Protein AF-T1IEW7-F1 (afdb_monomer_lite)

Structure (mmCIF, N/CA/C/O backbone):
data_AF-T1IEW7-F1
#
_entry.id   AF-T1IEW7-F1
#
loop_
_atom_site.group_PDB
_atom_site.id
_atom_site.type_symbol
_atom_site.label_atom_id
_atom_site.label_alt_id
_atom_site.label_comp_id
_atom_site.label_asym_id
_atom_site.label_entity_id
_atom_site.label_seq_id
_atom_site.pdbx_PDB_ins_code
_atom_site.Cartn_x
_atom_site.Cartn_y
_atom_site.Cartn_z
_atom_site.occupancy
_atom_site.B_iso_or_equiv
_atom_site.auth_seq_id
_atom_site.auth_comp_id
_atom_site.auth_asym_id
_atom_site.auth_atom_id
_atom_site.pdbx_PDB_model_num
ATOM 1 N N . MET A 1 1 ? -34.136 2.485 7.169 1.00 37.28 1 MET A N 1
ATOM 2 C CA . MET A 1 1 ? -32.891 3.173 7.554 1.00 37.28 1 MET A CA 1
ATOM 3 C C . MET A 1 1 ? -31.956 2.107 8.074 1.00 37.28 1 MET A C 1
ATOM 5 O O . MET A 1 1 ? -32.155 1.649 9.190 1.00 37.28 1 MET A O 1
ATOM 9 N N . VAL A 1 2 ? -31.040 1.631 7.234 1.00 45.88 2 VAL A N 1
ATOM 10 C CA . VAL A 1 2 ? -29.879 0.892 7.737 1.00 45.88 2 VAL A CA 1
ATOM 11 C C . VAL A 1 2 ? -28.989 1.979 8.329 1.00 45.88 2 VAL A C 1
ATOM 13 O O . VAL A 1 2 ? -28.701 2.961 7.649 1.00 45.88 2 VAL A O 1
ATOM 16 N N . SER A 1 3 ? -28.733 1.931 9.631 1.00 51.88 3 SER A N 1
ATOM 17 C CA . SER A 1 3 ? -27.824 2.884 10.263 1.00 51.88 3 SER A CA 1
ATOM 18 C C . SER A 1 3 ? -26.428 2.615 9.726 1.00 51.88 3 SER A C 1
ATOM 20 O O . SER A 1 3 ? -25.951 1.494 9.901 1.00 51.88 3 SER A O 1
ATOM 22 N N . ALA A 1 4 ? -25.805 3.617 9.109 1.00 69.38 4 ALA A N 1
ATOM 23 C CA . ALA A 1 4 ? -24.400 3.526 8.761 1.00 69.38 4 ALA A CA 1
ATOM 24 C C . ALA A 1 4 ? -23.582 3.315 10.049 1.00 69.38 4 ALA A C 1
ATOM 26 O O . ALA A 1 4 ? -23.740 4.066 11.021 1.00 69.38 4 ALA A O 1
ATOM 27 N N . VAL A 1 5 ? -22.779 2.258 10.093 1.00 83.94 5 VAL A N 1
ATOM 28 C CA . VAL A 1 5 ? -21.844 1.971 11.176 1.00 83.94 5 VAL A CA 1
ATOM 29 C C . VAL A 1 5 ? -20.545 2.681 10.830 1.00 83.94 5 VAL A C 1
ATOM 31 O O . VAL A 1 5 ? -19.854 2.303 9.897 1.00 83.94 5 VAL A O 1
ATOM 34 N N . SER A 1 6 ? -20.202 3.716 11.591 1.00 87.62 6 SER A N 1
ATOM 35 C CA . SER A 1 6 ? -18.941 4.438 11.426 1.00 87.62 6 SER A CA 1
ATOM 36 C C . SER A 1 6 ? -18.178 4.468 12.743 1.00 87.62 6 SER A C 1
ATOM 38 O O . SER A 1 6 ? -18.739 4.790 13.798 1.00 87.62 6 SER A O 1
ATOM 40 N N . TYR A 1 7 ? -16.890 4.141 12.680 1.00 87.25 7 TYR A N 1
ATOM 41 C CA . TYR A 1 7 ? -15.975 4.226 13.810 1.00 87.25 7 TYR A CA 1
ATOM 42 C C . TYR A 1 7 ? -15.061 5.435 13.642 1.00 87.25 7 TYR A C 1
ATOM 44 O O . TYR A 1 7 ? -14.212 5.479 12.757 1.00 87.25 7 TYR A O 1
ATOM 52 N N . LYS A 1 8 ? -15.204 6.410 14.544 1.00 90.25 8 LYS A N 1
ATOM 53 C CA . LYS A 1 8 ? -14.399 7.641 14.510 1.00 90.25 8 LYS A CA 1
ATOM 54 C C . LYS A 1 8 ? -12.962 7.455 14.978 1.00 90.25 8 LYS A C 1
ATOM 56 O O . LYS A 1 8 ? -12.053 8.100 14.475 1.00 90.25 8 LYS A O 1
ATOM 61 N N . LYS A 1 9 ? -12.765 6.638 16.013 1.00 91.69 9 LYS A N 1
ATOM 62 C CA . LYS A 1 9 ? -11.437 6.337 16.543 1.00 91.69 9 LYS A CA 1
ATOM 63 C C . LYS A 1 9 ? -11.402 4.925 17.097 1.00 91.69 9 LYS A C 1
ATOM 65 O O . LYS A 1 9 ? -12.247 4.563 17.917 1.00 91.69 9 LYS A O 1
ATOM 70 N N . ILE A 1 10 ? -10.389 4.177 16.689 1.00 86.81 10 ILE A N 1
ATOM 71 C CA . ILE A 1 10 ? -10.005 2.894 17.259 1.00 86.81 10 ILE A CA 1
ATOM 72 C C . ILE A 1 10 ? -8.537 3.004 17.646 1.00 86.81 10 ILE A C 1
ATOM 74 O O . ILE A 1 10 ? -7.698 3.331 16.818 1.00 86.81 10 ILE A O 1
ATOM 78 N N . GLU A 1 11 ? -8.242 2.752 18.913 1.00 89.56 11 GLU A N 1
ATOM 79 C CA . GLU A 1 11 ? -6.880 2.684 19.429 1.00 89.56 11 GLU A CA 1
ATOM 80 C C . GLU A 1 11 ? -6.796 1.417 20.263 1.00 89.56 11 GLU A C 1
ATOM 82 O O . GLU A 1 11 ? -7.520 1.258 21.251 1.00 89.56 11 GLU A O 1
ATOM 87 N N . VAL A 1 12 ? -6.004 0.463 19.792 1.00 83.00 12 VAL A N 1
ATOM 88 C CA . VAL A 1 12 ? -5.976 -0.879 20.363 1.00 83.00 12 VAL A CA 1
ATOM 89 C C . VAL A 1 12 ? -4.536 -1.357 20.418 1.00 83.00 12 VAL A C 1
ATOM 91 O O . VAL A 1 12 ? -3.760 -1.146 19.487 1.00 83.00 12 VAL A O 1
ATOM 94 N N . SER A 1 13 ? -4.194 -2.056 21.496 1.00 87.88 13 SER A N 1
ATOM 95 C CA . SER A 1 13 ? -2.909 -2.734 21.635 1.00 87.88 13 SER A CA 1
ATOM 96 C C . SER A 1 13 ? -3.110 -4.133 22.197 1.00 87.88 13 SER A C 1
ATOM 98 O O . SER A 1 13 ? -3.934 -4.307 23.096 1.00 87.88 13 SER A O 1
ATOM 100 N N . TYR A 1 14 ? -2.342 -5.114 21.717 1.00 84.25 14 TYR A N 1
ATOM 101 C CA . TYR A 1 14 ? -2.360 -6.503 22.208 1.00 84.25 14 TYR A CA 1
ATOM 102 C C . TYR A 1 14 ? -3.735 -7.184 22.163 1.00 84.25 14 TYR A C 1
ATOM 104 O O . TYR A 1 14 ? -4.136 -7.869 23.106 1.00 84.25 14 TYR A O 1
ATOM 112 N N . ASN A 1 15 ? -4.480 -6.987 21.081 1.00 80.12 15 ASN A N 1
ATOM 113 C CA . ASN A 1 15 ? -5.804 -7.565 20.908 1.00 80.12 15 ASN A CA 1
ATOM 114 C C . ASN A 1 15 ? -6.052 -8.032 19.472 1.00 80.12 15 ASN A C 1
ATOM 116 O O . ASN A 1 15 ? -5.324 -7.739 18.523 1.00 80.12 15 ASN A O 1
ATOM 120 N N . THR A 1 16 ? -7.155 -8.754 19.325 1.00 78.62 16 THR A N 1
ATOM 121 C CA . THR A 1 16 ? -7.779 -9.006 18.032 1.00 78.62 16 THR A CA 1
ATOM 122 C C . THR A 1 16 ? -9.071 -8.209 17.972 1.00 78.62 16 THR A C 1
ATOM 124 O O . THR A 1 16 ? -9.901 -8.311 18.875 1.00 78.62 16 THR A O 1
ATOM 127 N N . PHE A 1 17 ? -9.242 -7.423 16.915 1.00 74.88 17 PHE A N 1
ATOM 128 C CA . PHE A 1 17 ? -10.487 -6.716 16.643 1.00 74.88 17 PHE A CA 1
ATOM 129 C C . PHE A 1 17 ? -11.067 -7.224 15.330 1.00 74.88 17 PHE A C 1
ATOM 131 O O . PHE A 1 17 ? -10.342 -7.362 14.356 1.00 74.88 17 PHE A O 1
ATOM 138 N N . SER A 1 18 ? -12.370 -7.478 15.291 1.00 78.75 18 SER A N 1
ATOM 139 C CA . SER A 1 18 ? -13.058 -7.843 14.057 1.00 78.75 18 SER A CA 1
ATOM 140 C C . SER A 1 18 ? -14.354 -7.067 13.925 1.00 78.75 18 SER A C 1
ATOM 142 O O . SER A 1 18 ? -15.120 -6.999 14.890 1.00 78.75 18 SER A O 1
ATOM 144 N N . GLY A 1 19 ? -14.631 -6.535 12.741 1.00 74.69 19 GLY A N 1
ATOM 145 C CA . GLY A 1 19 ? -15.868 -5.809 12.483 1.00 74.69 19 GLY A CA 1
ATOM 146 C C . GLY A 1 19 ? -16.012 -5.382 11.031 1.00 74.69 19 GLY A C 1
ATOM 147 O O . GLY A 1 19 ? -15.051 -5.398 10.268 1.00 74.69 19 GLY A O 1
ATOM 148 N N . SER A 1 20 ? -17.234 -5.002 10.672 1.00 82.81 20 SER A N 1
ATOM 149 C CA . SER A 1 20 ? -17.526 -4.332 9.410 1.00 82.81 20 SER A CA 1
ATOM 150 C C . SER A 1 20 ? -18.184 -2.994 9.708 1.00 82.81 20 SER A C 1
ATOM 152 O O . SER A 1 20 ? -18.991 -2.891 10.639 1.00 82.81 20 SER A O 1
ATOM 154 N N . ALA A 1 21 ? -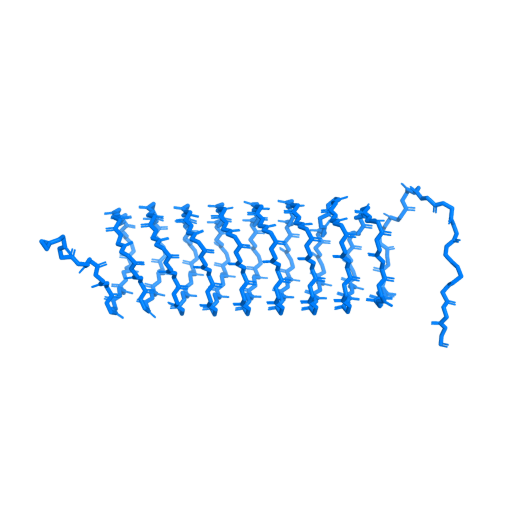17.822 -1.978 8.943 1.00 85.31 21 ALA A N 1
ATOM 155 C CA . ALA A 1 21 ? -18.317 -0.614 9.073 1.00 85.31 21 ALA A CA 1
ATOM 156 C C . ALA A 1 21 ? -18.456 -0.014 7.676 1.00 85.31 21 ALA A C 1
ATOM 158 O O . ALA A 1 21 ? -17.803 -0.492 6.769 1.00 85.31 21 ALA A O 1
ATOM 159 N N . ASP A 1 22 ? -19.235 1.041 7.487 1.00 89.06 22 ASP A N 1
ATOM 160 C CA . ASP A 1 22 ? -19.143 1.805 6.238 1.00 89.06 22 ASP A CA 1
ATOM 161 C C . ASP A 1 22 ? -17.832 2.611 6.231 1.00 89.06 22 ASP A C 1
ATOM 163 O O . ASP A 1 22 ? -17.156 2.722 5.216 1.00 89.06 22 ASP A O 1
ATOM 167 N N . THR A 1 23 ? -17.418 3.135 7.393 1.00 89.62 23 THR A N 1
ATOM 168 C CA . THR A 1 23 ? -16.199 3.950 7.495 1.00 89.62 23 THR A CA 1
ATOM 169 C C . THR A 1 23 ? -15.453 3.743 8.806 1.00 89.62 23 THR A C 1
ATOM 171 O O . THR A 1 23 ? -16.044 3.796 9.894 1.00 89.62 23 THR A O 1
ATOM 174 N N . TYR A 1 24 ? -14.131 3.636 8.706 1.00 90.06 24 TYR A N 1
ATOM 175 C CA . TYR A 1 24 ? -13.199 3.809 9.817 1.00 90.06 24 TYR A CA 1
ATOM 176 C C . TYR A 1 24 ? -12.355 5.072 9.599 1.00 90.06 24 TYR A C 1
ATOM 178 O O . TYR A 1 24 ? -11.572 5.132 8.663 1.00 90.06 24 TYR A O 1
ATOM 186 N N . GLU A 1 25 ? -12.504 6.084 10.459 1.00 90.25 25 GLU A N 1
ATOM 187 C CA . GLU A 1 25 ? -11.887 7.411 10.246 1.00 90.25 25 GLU A CA 1
ATOM 188 C C . GLU A 1 25 ? -10.464 7.540 10.817 1.00 90.25 25 GLU A C 1
ATOM 190 O O . GLU A 1 25 ? -9.662 8.358 10.358 1.00 90.25 25 GLU A O 1
ATOM 195 N N . LYS A 1 26 ? -10.177 6.804 11.896 1.00 92.00 26 LYS A N 1
ATOM 196 C CA . LYS A 1 26 ? -8.858 6.787 12.527 1.00 92.00 26 LYS A CA 1
ATOM 197 C C . LYS A 1 26 ? -8.618 5.469 13.244 1.00 92.00 26 LYS A C 1
ATOM 199 O O . LYS A 1 26 ? -9.346 5.134 14.186 1.00 92.00 26 LYS A O 1
ATOM 204 N N . ILE A 1 27 ? -7.573 4.759 12.841 1.00 88.75 27 ILE A N 1
ATOM 205 C CA . ILE A 1 27 ? -7.168 3.484 13.431 1.00 88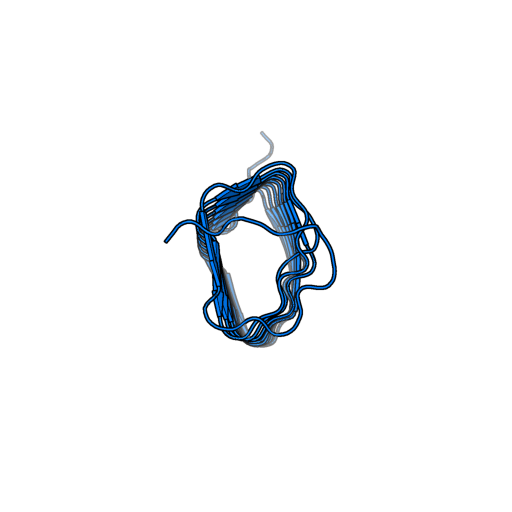.75 27 ILE A CA 1
ATOM 206 C C . ILE A 1 27 ? -5.701 3.579 13.850 1.00 88.75 27 ILE A C 1
ATOM 208 O O . ILE A 1 27 ? -4.845 3.875 13.031 1.00 88.75 27 ILE A O 1
ATOM 212 N N . GLU A 1 28 ? -5.415 3.295 15.117 1.00 90.81 28 GLU A N 1
ATOM 213 C CA . GLU A 1 28 ? -4.061 3.174 15.667 1.00 90.81 28 GLU A CA 1
ATOM 214 C C . GLU A 1 28 ? -3.918 1.761 16.261 1.00 90.81 28 GLU A C 1
ATOM 216 O O . GLU A 1 28 ? -4.602 1.409 17.231 1.00 90.81 28 GLU A O 1
ATOM 221 N N . LEU A 1 29 ? -3.065 0.923 15.661 1.00 87.12 29 LEU A N 1
ATOM 222 C CA . LEU A 1 29 ? -2.857 -0.470 16.069 1.00 87.12 29 LEU A CA 1
ATOM 223 C C . LEU A 1 29 ? -1.390 -0.755 16.390 1.00 87.12 29 LEU A C 1
ATOM 225 O O . LEU A 1 29 ? -0.507 -0.577 15.556 1.00 87.12 29 LEU A O 1
ATOM 229 N N . SER A 1 30 ? -1.148 -1.321 17.573 1.00 90.31 30 SER A N 1
ATOM 230 C CA . SER A 1 30 ? 0.155 -1.856 17.977 1.00 90.31 30 SER A CA 1
ATOM 231 C C . SER A 1 30 ? 0.051 -3.294 18.504 1.00 90.31 30 SER A C 1
ATOM 233 O O . SER A 1 30 ? -0.614 -3.539 19.511 1.00 90.31 30 SER A O 1
ATOM 235 N N . TYR A 1 31 ? 0.728 -4.252 17.864 1.00 86.81 31 TYR A N 1
ATOM 236 C CA . TYR A 1 31 ? 0.680 -5.678 18.236 1.00 86.81 31 TYR A CA 1
ATOM 237 C C . TYR A 1 31 ? -0.727 -6.294 18.163 1.00 86.81 31 TYR A C 1
ATOM 239 O O . TYR A 1 31 ? -1.173 -6.957 19.103 1.00 86.81 31 TYR A O 1
ATOM 247 N N . ASN A 1 32 ? -1.448 -6.062 17.063 1.00 83.25 32 ASN A N 1
ATOM 248 C CA . ASN A 1 32 ? -2.821 -6.537 16.888 1.00 83.25 32 ASN A CA 1
ATOM 249 C C . ASN A 1 32 ? -3.030 -7.371 15.626 1.00 83.25 32 ASN A C 1
ATOM 251 O O . ASN A 1 32 ? -2.215 -7.417 14.707 1.00 83.25 32 ASN A O 1
ATOM 255 N N . THR A 1 33 ? -4.212 -7.974 15.559 1.00 81.50 33 THR A N 1
ATOM 256 C CA . THR A 1 33 ? -4.781 -8.495 14.316 1.00 81.50 33 THR A CA 1
ATOM 257 C C . THR A 1 33 ? -6.149 -7.858 14.093 1.00 81.50 33 THR A C 1
ATOM 259 O O . THR A 1 33 ? -6.997 -7.916 14.985 1.00 81.50 33 THR A O 1
ATOM 262 N N . PHE A 1 34 ? -6.358 -7.240 12.929 1.00 79.19 34 PHE A N 1
ATOM 263 C CA . PHE A 1 34 ? -7.597 -6.543 12.576 1.00 79.19 34 PHE A CA 1
ATOM 264 C C . PHE A 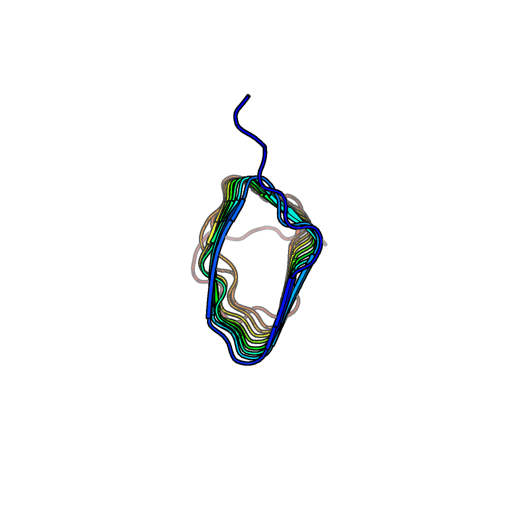1 34 ? -8.184 -7.091 11.269 1.00 79.19 34 PHE A C 1
ATOM 266 O O . PHE A 1 34 ? -7.891 -6.568 10.200 1.00 79.19 34 PHE A O 1
ATOM 273 N N . PRO A 1 35 ? -8.966 -8.180 11.315 1.00 72.06 35 PRO A N 1
ATOM 274 C CA . PRO A 1 35 ? -9.817 -8.580 10.203 1.00 72.06 35 PRO A CA 1
ATOM 275 C C . PRO A 1 35 ? -11.063 -7.696 10.130 1.00 72.06 35 PRO A C 1
ATOM 277 O O . PRO A 1 35 ? -11.951 -7.802 10.980 1.00 72.06 35 PRO A O 1
ATOM 280 N N . GLY A 1 36 ? -11.160 -6.853 9.104 1.00 73.31 36 GLY A N 1
ATOM 281 C CA . GLY A 1 36 ? -12.335 -6.007 8.913 1.00 73.31 36 GLY A CA 1
ATOM 282 C C . GLY A 1 36 ? -12.562 -5.576 7.473 1.00 73.31 36 GLY A C 1
ATOM 283 O O . GLY A 1 36 ? -11.630 -5.472 6.683 1.00 73.31 36 GLY A O 1
ATOM 284 N N . SER A 1 37 ? -13.817 -5.299 7.136 1.00 82.12 37 SER A N 1
ATOM 285 C CA . SER A 1 37 ? -14.201 -4.766 5.823 1.00 82.12 37 SER A CA 1
ATOM 286 C C . SER A 1 37 ? -14.928 -3.447 6.008 1.00 82.12 37 SER A C 1
ATOM 288 O O . SER A 1 37 ? -15.758 -3.340 6.916 1.00 82.12 37 SER A O 1
ATOM 290 N N . ALA A 1 38 ? -14.634 -2.470 5.161 1.00 86.56 38 ALA A N 1
ATOM 291 C CA . ALA A 1 38 ? -15.369 -1.216 5.144 1.00 86.56 38 ALA A CA 1
ATOM 292 C C . ALA A 1 38 ? -15.429 -0.604 3.763 1.00 86.56 38 ALA A C 1
ATOM 294 O O . ALA A 1 38 ? -14.571 -0.909 2.960 1.00 86.56 38 ALA A O 1
ATOM 295 N N . ASP A 1 39 ? -16.378 0.285 3.496 1.00 89.56 39 ASP A N 1
ATOM 296 C CA . ASP A 1 39 ? -16.367 1.024 2.230 1.00 89.56 39 ASP A CA 1
ATOM 297 C C . ASP A 1 39 ? -15.127 1.939 2.190 1.00 89.56 39 ASP A C 1
ATOM 299 O O . ASP A 1 39 ? -14.430 2.029 1.178 1.00 89.56 39 ASP A O 1
ATOM 303 N N . SER A 1 40 ? -14.776 2.561 3.324 1.00 90.50 40 SER A N 1
ATOM 304 C CA . SER A 1 40 ? -13.562 3.371 3.431 1.00 90.50 40 SER A CA 1
ATOM 305 C C . SER A 1 40 ? -12.796 3.217 4.742 1.00 90.50 40 SER A C 1
ATOM 307 O O . SER A 1 40 ? -13.356 3.141 5.845 1.00 90.50 40 SER A O 1
ATOM 309 N N . TYR A 1 41 ? -11.472 3.261 4.612 1.00 90.88 41 TYR A N 1
ATOM 310 C CA . TYR A 1 41 ? -10.563 3.499 5.721 1.00 90.88 41 TYR A CA 1
ATOM 311 C C . TYR A 1 41 ? -9.770 4.785 5.511 1.00 90.88 41 TYR A C 1
ATOM 313 O O . TYR A 1 41 ? -9.102 4.970 4.495 1.00 90.88 41 TYR A O 1
ATOM 321 N N . GLU A 1 42 ? -9.779 5.641 6.524 1.00 92.12 42 GLU A N 1
ATOM 322 C CA . GLU A 1 42 ? -8.985 6.859 6.575 1.00 92.12 42 GLU A CA 1
ATOM 323 C C . GLU A 1 42 ? -8.019 6.797 7.763 1.00 92.12 42 GLU A C 1
ATOM 325 O O . GLU A 1 42 ? -8.377 6.324 8.843 1.00 92.12 42 GLU A O 1
ATOM 330 N N . LYS A 1 43 ? -6.803 7.327 7.586 1.00 93.19 43 LYS A N 1
ATOM 331 C CA . LYS A 1 43 ? -5.815 7.535 8.663 1.00 93.19 43 LYS A CA 1
ATOM 332 C C . LYS A 1 43 ? -5.585 6.279 9.508 1.00 93.19 43 LYS A C 1
ATOM 334 O O . LYS A 1 43 ? -5.937 6.235 10.695 1.00 93.19 43 LYS A O 1
ATOM 339 N N . ILE A 1 44 ? -4.983 5.268 8.895 1.00 89.12 44 ILE A N 1
ATOM 340 C CA . ILE A 1 44 ? -4.588 4.051 9.602 1.00 89.12 44 ILE A CA 1
ATOM 341 C C . ILE A 1 44 ? -3.091 4.112 9.897 1.00 89.12 44 ILE A C 1
ATOM 343 O O . ILE A 1 44 ? -2.286 4.265 8.987 1.00 89.12 44 ILE A O 1
ATOM 347 N N . GLU A 1 45 ? -2.730 3.931 11.161 1.00 91.38 45 GLU A N 1
ATOM 348 C CA . GLU A 1 45 ? -1.358 3.723 11.610 1.00 91.38 45 GLU A CA 1
ATOM 349 C C . GLU A 1 45 ? -1.246 2.318 12.216 1.00 91.38 45 GLU A C 1
ATOM 351 O O . GLU A 1 45 ? -1.939 1.969 13.181 1.00 91.38 45 GLU A O 1
ATOM 356 N N . VAL A 1 46 ? -0.394 1.482 11.623 1.00 87.31 46 VAL A N 1
ATOM 357 C CA . VAL A 1 46 ? -0.267 0.065 11.972 1.00 87.31 46 VAL A CA 1
ATOM 358 C C . VAL A 1 46 ? 1.186 -0.280 12.253 1.00 87.31 46 VAL A C 1
ATOM 360 O O . VAL A 1 46 ? 2.056 -0.145 11.398 1.00 87.31 46 VAL A O 1
ATOM 363 N N . SER A 1 47 ? 1.445 -0.799 13.450 1.00 91.06 47 SER A N 1
ATOM 364 C CA . SER A 1 47 ? 2.770 -1.249 13.870 1.00 91.06 47 SER A CA 1
ATOM 365 C C . SER A 1 47 ? 2.727 -2.662 14.445 1.00 91.06 47 SER A C 1
ATOM 367 O O . SER A 1 47 ? 1.891 -2.967 15.303 1.00 91.06 47 SER A O 1
ATOM 369 N N . TYR A 1 48 ? 3.649 -3.530 14.018 1.00 87.31 48 TYR A N 1
ATOM 370 C CA . TYR A 1 48 ? 3.774 -4.912 14.512 1.00 87.31 48 TYR A CA 1
ATOM 371 C C . TYR A 1 48 ? 2.465 -5.714 14.463 1.00 87.31 48 TYR A C 1
ATOM 373 O O . TYR A 1 48 ? 2.161 -6.479 15.378 1.00 87.31 48 TYR A O 1
ATOM 381 N N . SER A 1 49 ? 1.646 -5.492 13.438 1.00 84.12 49 SER A N 1
ATOM 382 C CA . SER A 1 49 ? 0.276 -6.002 13.388 1.00 84.12 49 SER A CA 1
ATOM 383 C C . SER A 1 49 ? -0.039 -6.677 12.054 1.00 84.12 49 SER A C 1
ATOM 385 O O . SER A 1 49 ? 0.709 -6.604 11.081 1.00 84.12 49 SER A O 1
ATOM 387 N N . THR A 1 50 ? -1.176 -7.361 11.998 1.00 82.75 50 THR A N 1
ATOM 388 C CA . THR A 1 50 ? -1.719 -7.919 10.756 1.00 82.75 50 THR A CA 1
ATOM 389 C C . THR A 1 50 ? -3.071 -7.281 10.483 1.00 82.75 50 THR A C 1
ATOM 391 O O . THR A 1 50 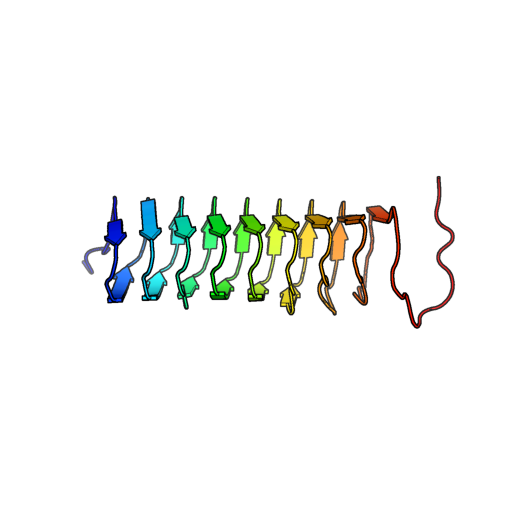? -3.975 -7.385 11.314 1.00 82.75 50 THR A O 1
ATOM 394 N N . PHE A 1 51 ? -3.212 -6.630 9.333 1.00 78.38 51 PHE A N 1
ATOM 395 C CA . PHE A 1 51 ? -4.437 -5.941 8.930 1.00 78.38 51 PHE A CA 1
ATOM 396 C C . PHE A 1 51 ? -4.972 -6.550 7.629 1.00 78.38 51 PHE A C 1
ATOM 398 O O . PHE A 1 51 ? -4.679 -6.052 6.547 1.00 78.38 51 PHE A O 1
ATOM 405 N N . PRO A 1 52 ? -5.677 -7.691 7.704 1.00 70.62 52 PRO A N 1
ATOM 406 C CA . PRO A 1 52 ? -6.398 -8.223 6.564 1.00 70.62 52 PRO A CA 1
ATOM 407 C C . PRO A 1 52 ? -7.706 -7.451 6.384 1.00 70.62 52 PRO A C 1
ATOM 409 O O . PRO A 1 52 ? -8.629 -7.607 7.189 1.00 70.62 52 PRO A O 1
ATOM 412 N N . GLY A 1 53 ? -7.802 -6.640 5.332 1.00 70.94 53 GLY A N 1
ATOM 413 C CA . GLY A 1 53 ? -9.010 -5.865 5.073 1.00 70.94 53 GLY A CA 1
ATOM 414 C C . GLY A 1 53 ? -9.276 -5.610 3.599 1.00 70.94 53 GLY A C 1
ATOM 415 O O . GLY A 1 53 ? -8.366 -5.335 2.823 1.00 70.94 53 GLY A O 1
ATOM 416 N N . SER A 1 54 ? -10.550 -5.666 3.225 1.00 80.81 54 SER A N 1
ATOM 417 C CA . SER A 1 54 ? -11.023 -5.212 1.916 1.00 80.81 54 SER A CA 1
ATOM 418 C C . SER A 1 54 ? -11.821 -3.933 2.102 1.00 80.81 54 SER A C 1
ATOM 420 O O . SER A 1 54 ? -12.620 -3.849 3.044 1.00 80.81 54 SER A O 1
ATOM 422 N N . ALA A 1 55 ? -11.601 -2.972 1.215 1.00 86.38 55 ALA A N 1
ATOM 423 C CA . ALA A 1 55 ? -12.373 -1.744 1.177 1.00 86.38 55 ALA A CA 1
ATOM 424 C C . ALA A 1 55 ? -12.561 -1.232 -0.236 1.00 86.38 55 ALA A C 1
ATOM 426 O O . ALA A 1 55 ? -11.848 -1.680 -1.113 1.00 86.38 55 ALA A O 1
ATOM 427 N N . ASP A 1 56 ? -13.464 -0.287 -0.466 1.00 90.19 56 ASP A N 1
ATOM 428 C CA . ASP A 1 56 ? -13.481 0.409 -1.758 1.00 90.19 56 ASP A CA 1
ATOM 429 C C . ASP A 1 56 ? -12.295 1.393 -1.818 1.00 90.19 56 ASP A C 1
ATOM 431 O O . ASP A 1 56 ? -11.688 1.613 -2.866 1.00 90.19 56 ASP A O 1
ATOM 435 N N . SER A 1 57 ? -11.911 1.970 -0.670 1.00 91.50 57 SER A N 1
ATOM 436 C CA . SER A 1 57 ? -10.803 2.928 -0.594 1.00 91.50 57 SER A CA 1
ATOM 437 C C . SER A 1 57 ? -9.998 2.886 0.706 1.00 91.50 57 SER A C 1
ATOM 439 O O . SER A 1 57 ? -10.537 2.740 1.810 1.00 91.50 57 SER A O 1
ATOM 441 N N . TYR A 1 58 ? -8.691 3.107 0.558 1.00 91.50 58 TYR A N 1
ATOM 442 C CA . TYR A 1 58 ? -7.747 3.367 1.642 1.00 91.50 58 TYR A CA 1
ATOM 443 C C . TYR A 1 58 ? -7.062 4.723 1.448 1.00 91.50 58 TYR A C 1
ATOM 445 O O . TYR A 1 58 ? -6.401 4.945 0.434 1.00 91.50 58 TYR A O 1
ATOM 453 N N . GLU A 1 59 ? -7.168 5.617 2.436 1.00 93.81 59 GLU A N 1
ATOM 454 C CA . GLU A 1 59 ? -6.512 6.931 2.409 1.00 93.81 59 GLU A CA 1
ATOM 455 C C . GLU A 1 59 ? -5.622 7.161 3.639 1.00 93.81 59 GLU A C 1
ATOM 457 O O . GLU A 1 59 ? -6.074 7.027 4.781 1.00 93.81 59 GLU A O 1
ATOM 462 N N . LYS A 1 60 ? -4.386 7.632 3.420 1.00 94.38 60 LYS A N 1
ATOM 463 C CA . LYS A 1 60 ? -3.420 7.994 4.478 1.00 94.38 60 LYS A CA 1
ATOM 464 C C . LYS A 1 60 ? -3.105 6.813 5.395 1.00 94.38 60 LYS A C 1
ATOM 466 O O . LYS A 1 60 ? -3.517 6.789 6.557 1.00 94.38 60 LYS A O 1
ATOM 471 N N . ILE A 1 61 ? -2.390 5.835 4.863 1.00 89.25 61 ILE A N 1
ATOM 472 C CA . ILE A 1 61 ? -2.051 4.610 5.584 1.00 89.25 61 ILE A CA 1
ATOM 473 C C . ILE A 1 61 ? -0.551 4.594 5.851 1.00 89.25 61 ILE A C 1
ATOM 475 O O . ILE A 1 61 ? 0.236 4.738 4.923 1.00 89.25 61 ILE A O 1
ATOM 479 N N . GLU A 1 62 ? -0.167 4.378 7.103 1.00 91.75 62 GLU A N 1
ATOM 480 C CA . GLU A 1 62 ? 1.220 4.198 7.519 1.00 91.75 62 GLU A CA 1
ATOM 481 C C . GLU A 1 62 ? 1.374 2.819 8.167 1.00 91.75 62 GLU A C 1
ATOM 483 O O . GLU A 1 62 ? 0.698 2.484 9.147 1.00 91.75 62 GLU A O 1
ATOM 488 N N . VAL A 1 63 ? 2.246 1.986 7.597 1.00 87.12 63 VAL A N 1
ATOM 489 C CA . VAL A 1 63 ? 2.411 0.589 8.010 1.00 87.12 63 VAL A CA 1
ATOM 490 C C . VAL A 1 63 ? 3.877 0.269 8.263 1.00 87.12 63 VAL A C 1
ATOM 492 O O . VAL A 1 63 ? 4.728 0.416 7.386 1.00 87.12 63 VAL A O 1
ATOM 495 N N . SER A 1 64 ? 4.170 -0.265 9.448 1.00 90.50 64 SER A N 1
ATOM 496 C CA . SER A 1 64 ? 5.518 -0.672 9.850 1.00 90.50 64 SER A CA 1
ATOM 497 C C . SER A 1 64 ? 5.546 -2.064 10.487 1.00 90.50 64 SER A C 1
ATOM 499 O O . SER A 1 64 ? 4.751 -2.363 11.384 1.00 90.50 64 SER A O 1
ATOM 501 N N . TYR A 1 65 ? 6.497 -2.916 10.084 1.00 86.31 65 TYR A N 1
ATOM 502 C CA . TYR A 1 65 ? 6.727 -4.256 10.670 1.00 86.31 65 TYR A CA 1
ATOM 503 C C . TYR A 1 65 ? 5.480 -5.150 10.748 1.00 86.31 65 TYR A C 1
ATOM 505 O O . TYR A 1 65 ? 5.241 -5.860 11.724 1.00 86.31 65 TYR A O 1
ATOM 513 N N . SER A 1 66 ? 4.651 -5.076 9.729 1.00 82.12 66 SER A N 1
ATOM 514 C CA . SER A 1 66 ? 3.288 -5.572 9.682 1.00 82.12 66 SER A CA 1
ATOM 515 C C . SER A 1 66 ? 3.027 -6.338 8.384 1.00 82.12 66 SER A C 1
ATOM 517 O O . SER A 1 66 ? 3.837 -6.403 7.456 1.00 82.12 66 SER A O 1
ATOM 519 N N . THR A 1 67 ? 1.872 -6.989 8.330 1.00 79.69 67 THR A N 1
ATOM 520 C CA . THR A 1 67 ? 1.371 -7.634 7.113 1.00 79.69 67 THR A CA 1
ATOM 521 C C . THR A 1 67 ? 0.022 -7.033 6.783 1.00 79.69 67 THR A C 1
ATOM 523 O O . THR A 1 67 ? -0.884 -7.058 7.620 1.00 79.69 67 THR A O 1
ATOM 526 N N . PHE A 1 68 ? -0.103 -6.508 5.571 1.00 75.81 68 PHE A N 1
ATOM 527 C C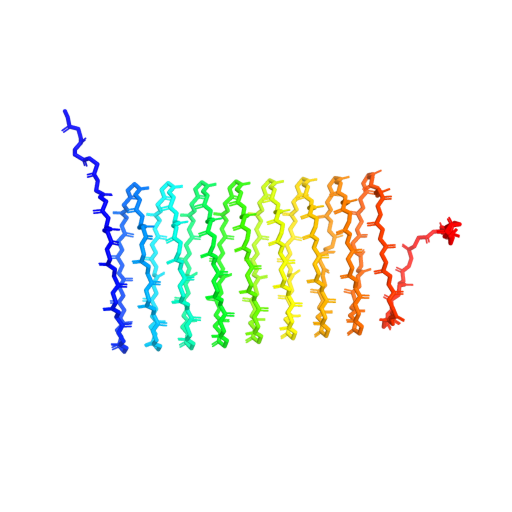A . PHE A 1 68 ? -1.317 -5.858 5.096 1.00 75.81 68 PHE A CA 1
ATOM 528 C C . PHE A 1 68 ? -1.744 -6.542 3.789 1.00 75.81 68 PHE A C 1
ATOM 530 O O . PHE A 1 68 ? -1.290 -6.167 2.710 1.00 75.81 68 PHE A O 1
ATOM 537 N N . PRO A 1 69 ? -2.486 -7.660 3.881 1.00 68.12 69 PRO A N 1
ATOM 538 C CA . PRO A 1 69 ? -3.121 -8.265 2.726 1.00 68.12 69 PRO A CA 1
ATOM 539 C C . PRO A 1 69 ? -4.510 -7.645 2.542 1.00 68.12 69 PRO A C 1
ATOM 541 O O . PRO A 1 69 ? -5.350 -7.718 3.442 1.00 68.12 69 PRO A O 1
ATOM 544 N N . GLY A 1 70 ? -4.764 -7.063 1.378 1.00 70.44 70 GLY A N 1
ATOM 545 C CA . GLY A 1 70 ? -6.004 -6.347 1.124 1.00 70.44 70 GLY A CA 1
ATOM 546 C C . GLY A 1 70 ? -6.306 -6.189 -0.355 1.00 70.44 70 GLY A C 1
ATOM 547 O O . GLY A 1 70 ? -5.458 -6.396 -1.217 1.00 70.44 70 GLY A O 1
ATOM 548 N N . SER A 1 71 ? -7.557 -5.872 -0.643 1.00 78.12 71 SER A N 1
ATOM 549 C CA . SER A 1 71 ? -7.996 -5.471 -1.974 1.00 78.12 71 SER A CA 1
ATOM 550 C C . SER A 1 71 ? -8.821 -4.210 -1.819 1.00 78.12 71 SER A C 1
ATOM 552 O O . SER A 1 71 ? -9.717 -4.186 -0.964 1.00 78.12 71 SER A O 1
ATOM 554 N N . ALA A 1 72 ? -8.550 -3.213 -2.647 1.00 86.12 72 ALA A N 1
ATOM 555 C CA . ALA A 1 72 ? -9.414 -2.055 -2.756 1.00 86.12 72 ALA A CA 1
ATOM 556 C C . ALA A 1 72 ? -9.431 -1.497 -4.154 1.00 86.12 72 ALA A C 1
ATOM 558 O O . ALA A 1 72 ? -8.466 -1.678 -4.874 1.00 86.12 72 ALA A O 1
ATOM 559 N N . ASP A 1 73 ? -10.484 -0.781 -4.521 1.00 90.38 73 ASP A N 1
ATOM 560 C CA . ASP A 1 73 ? -10.515 -0.111 -5.819 1.00 90.38 73 ASP A CA 1
ATOM 561 C C . ASP A 1 73 ? -9.409 0.960 -5.868 1.00 90.38 73 ASP A C 1
ATOM 563 O O . ASP A 1 73 ? -8.770 1.170 -6.899 1.00 90.38 73 ASP A O 1
ATOM 567 N N . SER A 1 74 ? -9.119 1.608 -4.729 1.00 91.56 74 SER A N 1
ATOM 568 C CA . SER A 1 74 ? -8.099 2.658 -4.652 1.00 91.56 74 SER A CA 1
ATOM 569 C C . SER A 1 74 ? -7.286 2.696 -3.356 1.00 91.56 74 SER A C 1
ATOM 571 O O . SER A 1 74 ? -7.805 2.537 -2.247 1.00 91.56 74 SER A O 1
ATOM 573 N N . TYR A 1 75 ? -6.003 3.018 -3.521 1.00 91.25 75 TYR A N 1
ATOM 574 C CA . TYR A 1 75 ? -5.067 3.342 -2.449 1.00 91.25 75 TYR A CA 1
ATOM 575 C C . TYR A 1 75 ? -4.444 4.719 -2.683 1.00 91.25 75 TYR A C 1
ATOM 577 O O . TYR A 1 75 ? -3.808 4.948 -3.712 1.00 91.25 75 TYR A O 1
ATOM 585 N N . GLU A 1 76 ? -4.586 5.627 -1.714 1.00 94.06 76 GLU A N 1
ATOM 586 C CA . GLU A 1 76 ? -4.027 6.980 -1.783 1.00 94.06 76 GLU A CA 1
ATOM 587 C C . GLU A 1 76 ? -3.173 7.312 -0.550 1.00 94.06 76 GLU A C 1
ATOM 589 O O . GLU A 1 76 ? -3.633 7.202 0.591 1.00 94.06 76 GLU A O 1
ATOM 594 N N . LYS A 1 77 ? -1.958 7.833 -0.775 1.00 95.12 77 LYS A N 1
ATOM 595 C CA . LYS A 1 77 ? -1.031 8.278 0.286 1.00 95.12 77 LYS A CA 1
ATOM 596 C C . LYS A 1 77 ? -0.685 7.142 1.253 1.00 95.12 77 LYS A C 1
ATOM 598 O O . LYS A 1 77 ? -1.068 7.175 2.425 1.00 95.12 77 LYS A O 1
ATOM 603 N N . ILE A 1 78 ? 0.006 6.129 0.748 1.00 89.69 78 ILE A N 1
ATOM 604 C CA . ILE A 1 78 ? 0.379 4.945 1.526 1.00 89.69 78 ILE A CA 1
ATOM 605 C C . ILE A 1 78 ? 1.888 4.953 1.750 1.00 89.69 78 ILE A C 1
ATOM 607 O O . ILE A 1 78 ? 2.650 5.033 0.791 1.00 89.69 78 ILE A O 1
ATOM 611 N N . GLU A 1 79 ? 2.309 4.816 3.002 1.00 91.31 79 GLU A N 1
ATOM 612 C CA . GLU A 1 79 ? 3.705 4.655 3.396 1.00 91.31 79 GLU A CA 1
ATOM 613 C C . GLU A 1 79 ? 3.901 3.289 4.062 1.00 91.31 79 GLU A C 1
ATOM 615 O O . GLU A 1 79 ? 3.224 2.930 5.032 1.00 91.31 79 GLU A O 1
ATOM 620 N N . VAL A 1 80 ? 4.824 2.494 3.520 1.00 86.75 80 VAL A N 1
ATOM 621 C CA . VAL A 1 80 ? 5.020 1.096 3.916 1.00 86.75 80 VAL A CA 1
ATOM 622 C C . VAL A 1 80 ? 6.502 0.823 4.151 1.00 86.75 80 VAL A C 1
ATOM 624 O O . VAL A 1 80 ? 7.324 0.953 3.243 1.00 86.75 80 VAL A O 1
ATOM 627 N N . SER A 1 81 ? 6.847 0.354 5.352 1.00 89.62 81 SER A N 1
ATOM 628 C CA . SER A 1 81 ? 8.226 0.028 5.750 1.00 89.62 81 SER A CA 1
ATOM 629 C C . SER A 1 81 ? 8.371 -1.331 6.459 1.00 89.62 81 SER A C 1
ATOM 631 O O . SER A 1 81 ? 7.761 -1.562 7.504 1.00 89.62 81 SER A O 1
ATOM 633 N N . TYR A 1 82 ? 9.249 -2.213 5.966 1.00 85.12 82 TYR A N 1
ATOM 634 C CA . TYR A 1 82 ? 9.528 -3.539 6.564 1.00 85.12 82 TYR A CA 1
ATOM 635 C C . TYR A 1 82 ? 8.314 -4.482 6.647 1.00 85.12 82 TYR A C 1
ATOM 637 O O . TYR A 1 82 ? 8.058 -5.128 7.666 1.00 85.12 82 TYR A O 1
ATOM 645 N N . ASN A 1 83 ? 7.562 -4.572 5.562 1.00 76.94 83 ASN A N 1
ATOM 646 C CA . ASN A 1 83 ? 6.309 -5.299 5.443 1.00 76.94 83 ASN A CA 1
ATOM 647 C C . ASN A 1 83 ? 6.314 -6.270 4.258 1.00 76.94 83 ASN A C 1
ATOM 649 O O . ASN A 1 83 ? 7.110 -6.203 3.317 1.00 76.94 83 ASN A O 1
ATOM 653 N N . THR A 1 84 ? 5.336 -7.170 4.294 1.00 72.19 84 THR A N 1
ATOM 654 C CA . THR A 1 84 ? 4.820 -7.828 3.092 1.00 72.19 84 THR A CA 1
ATOM 655 C C . THR A 1 84 ? 3.478 -7.194 2.769 1.00 72.19 84 THR A C 1
ATOM 657 O O . THR A 1 84 ? 2.576 -7.205 3.612 1.00 72.19 84 THR A O 1
ATOM 660 N N . PHE A 1 85 ? 3.374 -6.628 1.571 1.00 69.19 85 PHE A N 1
ATOM 661 C CA . PHE A 1 85 ? 2.207 -5.879 1.131 1.00 69.19 85 PHE A CA 1
ATOM 662 C C . PHE A 1 85 ? 1.701 -6.502 -0.164 1.00 69.19 85 PHE A C 1
ATOM 664 O O . PHE A 1 85 ? 2.303 -6.331 -1.218 1.00 69.19 85 PHE A O 1
ATOM 671 N N . SER A 1 86 ? 0.685 -7.353 -0.051 1.00 67.06 86 SER A N 1
ATOM 672 C CA . SER A 1 86 ? 0.180 -8.167 -1.159 1.00 67.06 86 SER A CA 1
ATOM 673 C C . SER A 1 86 ? -1.235 -7.739 -1.472 1.00 67.06 86 SER A C 1
ATOM 675 O O . SER A 1 86 ? -2.154 -8.089 -0.728 1.00 67.06 86 SER A O 1
ATOM 677 N N . GLU A 1 87 ? -1.391 -6.972 -2.542 1.00 70.69 87 GLU A N 1
ATOM 678 C CA . GLU A 1 87 ? -2.643 -6.289 -2.822 1.00 70.69 87 GLU A CA 1
ATOM 679 C C . GLU A 1 87 ? -2.928 -6.132 -4.310 1.00 70.69 87 GLU A C 1
ATOM 681 O O . GLU A 1 87 ? -2.025 -6.085 -5.143 1.00 70.69 87 GLU A O 1
ATOM 686 N N . SER A 1 88 ? -4.213 -6.036 -4.630 1.00 76.94 88 SER A N 1
ATOM 687 C CA . SER A 1 88 ? -4.704 -5.677 -5.956 1.00 76.94 88 SER A CA 1
ATOM 688 C C . SER A 1 88 ? -5.621 -4.474 -5.832 1.00 76.94 88 SER A C 1
ATOM 690 O O . SER A 1 88 ? -6.507 -4.483 -4.967 1.00 76.94 88 SER A O 1
ATOM 692 N N . ALA A 1 89 ? -5.437 -3.502 -6.717 1.00 85.38 89 ALA A N 1
ATOM 693 C CA . ALA A 1 89 ? -6.296 -2.334 -6.801 1.00 85.38 89 ALA A CA 1
ATOM 694 C C . ALA A 1 89 ? -6.458 -1.855 -8.226 1.00 85.38 89 ALA A C 1
ATOM 696 O O . ALA A 1 89 ? -5.587 -2.121 -9.039 1.00 85.38 89 ALA A O 1
ATOM 697 N N . ASP A 1 90 ? -7.501 -1.092 -8.522 1.00 90.06 90 ASP A N 1
ATOM 698 C CA . ASP A 1 90 ? -7.579 -0.430 -9.824 1.00 90.06 90 ASP A CA 1
ATOM 699 C C . ASP A 1 90 ? -6.545 0.704 -9.879 1.00 90.06 90 ASP A C 1
ATOM 701 O O . ASP A 1 90 ? -5.918 0.951 -10.909 1.00 90.06 90 ASP A O 1
ATOM 705 N N . THR A 1 91 ? -6.321 1.411 -8.764 1.00 91.06 91 THR A N 1
ATOM 706 C CA . THR A 1 91 ? -5.382 2.541 -8.719 1.00 91.06 91 THR A CA 1
ATOM 707 C C . THR A 1 91 ? -4.570 2.622 -7.429 1.00 91.06 91 THR A C 1
ATOM 709 O O . THR A 1 91 ? -5.102 2.555 -6.321 1.00 91.06 91 THR A O 1
ATOM 712 N N . TYR A 1 92 ? -3.275 2.891 -7.597 1.00 91.19 92 TYR A N 1
ATOM 713 C CA . TYR A 1 92 ? -2.354 3.303 -6.541 1.00 91.19 92 TYR A CA 1
ATOM 714 C C . TYR A 1 92 ? -1.839 4.722 -6.814 1.00 91.19 92 TYR A C 1
ATOM 716 O O . TYR A 1 92 ? -1.202 4.954 -7.841 1.00 91.19 92 TYR A O 1
ATOM 724 N N . GLU A 1 93 ? -2.063 5.660 -5.890 1.00 94.06 93 GLU A N 1
ATOM 725 C CA . GLU A 1 93 ? -1.576 7.042 -5.996 1.00 94.06 93 GLU A CA 1
ATOM 726 C C . GLU A 1 93 ? -0.747 7.452 -4.768 1.00 94.06 93 GLU A C 1
ATOM 728 O O . GLU A 1 93 ? -1.207 7.339 -3.629 1.00 94.06 93 GLU A O 1
ATOM 733 N N . LYS A 1 94 ? 0.442 8.029 -4.993 1.00 95.19 94 LYS A N 1
ATOM 734 C CA . LYS A 1 94 ? 1.335 8.535 -3.929 1.00 95.19 94 LYS A CA 1
ATOM 735 C C . LYS A 1 94 ? 1.716 7.434 -2.935 1.00 95.19 94 LYS A C 1
ATOM 737 O O . LYS A 1 94 ? 1.316 7.475 -1.770 1.00 95.19 94 LYS A O 1
ATOM 742 N N . ILE A 1 95 ? 2.447 6.434 -3.413 1.00 90.38 95 ILE A N 1
ATOM 743 C CA . ILE A 1 95 ? 2.858 5.287 -2.597 1.00 90.38 95 ILE A CA 1
ATOM 744 C C . ILE A 1 95 ? 4.362 5.343 -2.365 1.00 90.38 95 ILE A C 1
ATOM 746 O O . ILE A 1 95 ? 5.131 5.438 -3.318 1.00 90.38 95 ILE A O 1
ATOM 750 N N . GLU A 1 96 ? 4.771 5.216 -1.109 1.00 91.38 96 GLU A N 1
ATOM 751 C CA . GLU A 1 96 ? 6.168 5.125 -0.697 1.00 91.38 96 GLU A CA 1
ATOM 752 C C . GLU A 1 96 ? 6.426 3.757 -0.058 1.00 91.38 96 GLU A C 1
ATOM 754 O O . GLU A 1 96 ? 5.774 3.349 0.908 1.00 91.38 96 GLU A O 1
ATOM 759 N N . VAL A 1 97 ? 7.379 3.012 -0.620 1.00 87.00 97 VAL A N 1
ATOM 760 C CA . VAL A 1 97 ? 7.661 1.625 -0.238 1.00 87.00 97 VAL A CA 1
ATOM 761 C C . VAL A 1 97 ? 9.147 1.466 0.057 1.00 87.00 97 VAL A C 1
ATOM 763 O O . VAL A 1 97 ? 9.992 1.663 -0.816 1.00 87.00 97 VAL A O 1
ATOM 766 N N . SER A 1 98 ? 9.487 1.035 1.274 1.00 89.69 98 SER A N 1
ATOM 767 C CA . SER A 1 98 ? 10.875 0.764 1.666 1.00 89.69 98 SER A CA 1
ATOM 768 C C . SER A 1 98 ? 11.086 -0.572 2.397 1.00 89.69 98 SER A C 1
ATOM 770 O O . SER A 1 98 ? 10.397 -0.906 3.360 1.00 89.69 98 SER A O 1
ATOM 772 N N . TYR A 1 99 ? 12.077 -1.355 1.959 1.00 86.69 99 TYR A N 1
ATOM 773 C CA . TYR A 1 99 ? 12.391 -2.677 2.531 1.00 86.69 99 TYR A CA 1
ATOM 774 C C . TYR A 1 99 ? 11.221 -3.677 2.487 1.00 86.69 99 TYR A C 1
ATOM 776 O O . TYR A 1 99 ? 10.983 -4.412 3.449 1.00 86.69 99 TYR A O 1
ATOM 784 N N . ASN A 1 100 ? 10.483 -3.715 1.375 1.00 80.56 100 ASN A N 1
ATOM 785 C CA . ASN A 1 100 ? 9.292 -4.549 1.223 1.00 80.56 100 ASN A CA 1
ATOM 786 C C . ASN A 1 100 ? 9.366 -5.497 0.024 1.00 80.56 100 ASN A C 1
ATOM 788 O O . ASN A 1 100 ? 10.143 -5.336 -0.919 1.00 80.56 100 ASN A O 1
ATOM 792 N N . THR A 1 101 ? 8.456 -6.466 0.028 1.00 75.44 101 THR A N 1
ATOM 793 C CA . THR A 1 101 ? 8.015 -7.134 -1.202 1.00 75.44 101 THR A CA 1
ATOM 794 C C . THR A 1 101 ? 6.589 -6.679 -1.487 1.00 75.44 101 THR A C 1
ATOM 796 O O . THR A 1 101 ? 5.719 -6.863 -0.631 1.00 75.44 101 THR A O 1
ATOM 799 N N . PHE A 1 102 ? 6.371 -6.092 -2.666 1.00 72.50 102 PHE A N 1
ATOM 800 C CA . PHE A 1 102 ? 5.074 -5.603 -3.132 1.00 72.50 102 PHE A CA 1
ATOM 801 C C . PHE A 1 102 ? 4.584 -6.448 -4.323 1.00 72.50 102 PHE A C 1
ATOM 803 O O . PHE A 1 102 ? 4.739 -6.046 -5.478 1.00 72.50 102 PHE A O 1
ATOM 810 N N . PRO A 1 103 ? 4.067 -7.670 -4.092 1.00 63.22 103 PRO A N 1
ATOM 811 C CA . PRO A 1 103 ? 3.387 -8.419 -5.137 1.00 63.22 103 PRO A CA 1
ATOM 812 C C . PRO A 1 103 ? 1.963 -7.872 -5.288 1.00 63.22 103 PRO A C 1
ATOM 814 O O . PRO A 1 103 ? 1.103 -8.112 -4.440 1.00 63.22 103 PRO A O 1
ATOM 817 N N . GLY A 1 104 ? 1.723 -7.136 -6.367 1.00 69.00 104 GLY A N 1
ATOM 818 C CA . GLY A 1 104 ? 0.406 -6.604 -6.688 1.00 69.00 104 GLY A CA 1
ATOM 819 C C . GLY A 1 104 ? 0.222 -6.358 -8.175 1.00 69.00 104 GLY A C 1
ATOM 820 O O . GLY A 1 104 ? 1.177 -6.420 -8.947 1.00 69.00 104 GLY A O 1
ATOM 821 N N . SER A 1 105 ? -1.016 -6.112 -8.575 1.00 78.06 105 SER A N 1
ATOM 822 C CA . SER A 1 105 ? -1.374 -5.682 -9.925 1.00 78.06 105 SER A CA 1
ATOM 823 C C . SER A 1 105 ? -2.365 -4.538 -9.820 1.00 78.06 105 SER A C 1
ATOM 825 O O . SER A 1 105 ? -3.236 -4.581 -8.944 1.00 78.06 105 SER A O 1
ATOM 827 N N . ALA A 1 106 ? -2.252 -3.565 -10.719 1.00 85.94 106 ALA A N 1
ATOM 828 C CA . ALA A 1 106 ? -3.229 -2.495 -10.825 1.00 85.94 106 ALA A CA 1
ATOM 829 C C . ALA A 1 106 ? -3.391 -1.984 -12.240 1.00 85.94 106 ALA A C 1
ATOM 831 O O . ALA A 1 106 ? -2.458 -2.084 -13.027 1.00 85.94 106 ALA A O 1
ATOM 832 N N . ASP A 1 107 ? -4.526 -1.370 -12.546 1.00 89.94 107 ASP A N 1
ATOM 833 C CA . ASP A 1 107 ? -4.685 -0.699 -13.834 1.00 89.94 107 ASP A CA 1
ATOM 834 C C . ASP A 1 107 ? -3.724 0.502 -13.910 1.00 89.94 107 ASP A C 1
ATOM 836 O O . ASP A 1 107 ? -3.071 0.727 -14.930 1.00 89.94 107 ASP A O 1
ATOM 840 N N . SER A 1 108 ? -3.551 1.243 -12.807 1.00 90.06 108 SER A N 1
ATOM 841 C CA . SER A 1 108 ? -2.660 2.406 -12.767 1.00 90.06 108 SER A CA 1
ATOM 842 C C . SER A 1 108 ? -1.842 2.541 -11.482 1.00 90.06 108 SER A C 1
ATOM 844 O O . SER A 1 108 ? -2.347 2.385 -10.368 1.00 90.06 108 SER A O 1
ATOM 846 N N . TYR A 1 109 ? -0.580 2.931 -11.658 1.00 90.12 109 TYR A N 1
ATOM 847 C CA . TYR A 1 109 ? 0.324 3.383 -10.604 1.00 90.12 109 TYR A CA 1
ATOM 848 C C . TYR A 1 109 ? 0.791 4.814 -10.891 1.00 90.12 109 TYR A C 1
ATOM 850 O O . TYR A 1 109 ? 1.450 5.055 -11.904 1.00 90.12 109 TYR A O 1
ATOM 858 N N . GLU A 1 110 ? 0.515 5.748 -9.979 1.00 92.94 110 GLU A N 1
ATOM 859 C CA . GLU A 1 110 ? 0.879 7.162 -10.114 1.00 92.94 110 GLU A CA 1
ATOM 860 C C . GLU A 1 110 ? 1.691 7.661 -8.907 1.00 92.94 110 GLU A C 1
ATOM 862 O O . GLU A 1 110 ? 1.254 7.548 -7.760 1.00 92.94 110 GLU A O 1
ATOM 867 N N . LYS A 1 111 ? 2.843 8.299 -9.158 1.00 94.25 111 LYS A N 1
ATOM 868 C CA . LYS A 1 111 ? 3.732 8.866 -8.123 1.00 94.25 111 LYS A CA 1
ATOM 869 C C . LYS A 1 111 ? 4.156 7.809 -7.099 1.00 94.25 111 LYS A C 1
ATOM 871 O O . LYS A 1 111 ? 3.748 7.859 -5.939 1.00 94.25 111 LYS A O 1
ATOM 876 N N . ILE A 1 112 ? 4.937 6.834 -7.546 1.00 89.88 112 ILE A N 1
ATOM 877 C CA . ILE A 1 112 ? 5.380 5.732 -6.691 1.00 89.88 112 ILE A CA 1
ATOM 878 C C . ILE A 1 112 ? 6.875 5.834 -6.443 1.00 89.88 112 ILE A C 1
ATOM 880 O O . ILE A 1 112 ? 7.648 5.908 -7.394 1.00 89.88 112 ILE A O 1
ATOM 884 N N . GLU A 1 113 ? 7.277 5.773 -5.181 1.00 90.56 113 GLU A N 1
ATOM 885 C CA . GLU A 1 113 ? 8.676 5.750 -4.771 1.00 90.56 113 GLU A CA 1
ATOM 886 C C . GLU A 1 113 ? 8.997 4.422 -4.087 1.00 90.56 113 GLU A C 1
ATOM 888 O O . GLU A 1 113 ? 8.310 3.977 -3.165 1.00 90.56 113 GLU A O 1
ATOM 893 N N . VAL A 1 114 ? 10.055 3.763 -4.553 1.00 86.81 114 VAL A N 1
ATOM 894 C CA . VAL A 1 114 ? 10.417 2.420 -4.108 1.00 86.81 114 VAL A CA 1
ATOM 895 C C . VAL A 1 114 ? 11.897 2.342 -3.791 1.00 86.81 114 VAL A C 1
ATOM 897 O O . VAL A 1 114 ? 12.751 2.623 -4.632 1.00 86.81 114 VAL A O 1
ATOM 900 N N . SER A 1 115 ? 12.216 1.872 -2.588 1.00 88.56 115 SER A N 1
ATOM 901 C CA . SER A 1 115 ? 13.592 1.668 -2.146 1.00 88.56 115 SER A CA 1
ATOM 902 C C . SER A 1 115 ? 13.803 0.301 -1.496 1.00 88.56 115 SER A C 1
ATOM 904 O O . SER A 1 115 ? 12.964 -0.179 -0.733 1.00 88.56 115 SER A O 1
ATOM 906 N N . TYR A 1 116 ? 14.932 -0.354 -1.785 1.00 87.25 116 TYR A N 1
ATOM 907 C CA . TYR A 1 116 ? 15.305 -1.648 -1.186 1.00 87.25 116 TYR A CA 1
ATOM 908 C C . TYR A 1 116 ? 14.205 -2.722 -1.248 1.00 87.25 116 TYR A C 1
ATOM 910 O O . TYR A 1 116 ? 14.043 -3.511 -0.316 1.00 87.25 116 TYR A O 1
ATOM 918 N N . SER A 1 117 ? 13.413 -2.726 -2.318 1.00 83.00 117 SER A N 1
ATOM 919 C CA . SER A 1 117 ? 12.182 -3.507 -2.408 1.00 83.00 117 SER A CA 1
ATOM 920 C C . SER A 1 117 ? 12.064 -4.261 -3.733 1.00 83.00 117 SER A C 1
ATOM 922 O O . SER A 1 117 ? 12.859 -4.102 -4.659 1.00 83.00 117 SER A O 1
ATOM 924 N N . THR A 1 118 ? 11.051 -5.116 -3.827 1.00 80.25 118 THR A N 1
ATOM 925 C CA . THR A 1 118 ? 10.578 -5.669 -5.105 1.00 80.25 118 THR A CA 1
ATOM 926 C C . THR A 1 118 ? 9.227 -5.044 -5.429 1.00 80.25 118 THR A C 1
ATOM 928 O O . THR A 1 118 ? 8.329 -5.102 -4.589 1.00 80.25 118 THR A O 1
ATOM 931 N N . PHE A 1 119 ? 9.112 -4.429 -6.606 1.00 75.44 119 PHE A N 1
ATOM 932 C CA . PHE A 1 119 ? 7.927 -3.697 -7.081 1.00 75.44 119 PHE A CA 1
ATOM 933 C C . PHE A 1 119 ? 7.145 -4.560 -8.115 1.00 75.44 119 PHE A C 1
ATOM 935 O O . PHE A 1 119 ? 7.725 -5.534 -8.601 1.00 75.44 119 PHE A O 1
ATOM 942 N N . PRO A 1 120 ? 5.846 -4.312 -8.399 1.00 69.00 120 PRO A N 1
ATOM 943 C CA . PRO A 1 120 ? 4.924 -5.285 -8.967 1.00 69.00 120 PRO A CA 1
ATOM 944 C C . PRO A 1 120 ? 5.262 -5.716 -10.389 1.00 69.00 120 PRO A C 1
ATOM 946 O O . PRO A 1 120 ? 6.059 -5.100 -11.097 1.00 69.00 120 PRO A O 1
ATOM 949 N N . GLU A 1 121 ? 4.608 -6.807 -10.785 1.00 65.62 121 GLU A N 1
ATOM 950 C CA . GLU A 1 121 ? 4.845 -7.522 -12.037 1.00 65.62 121 GLU A CA 1
ATOM 951 C C . GLU A 1 121 ? 4.006 -6.994 -13.211 1.00 65.62 121 GLU A C 1
ATOM 953 O O . GLU A 1 121 ? 4.412 -7.193 -14.357 1.00 65.62 121 GLU A O 1
ATOM 958 N N . SER A 1 122 ? 2.879 -6.305 -12.972 1.00 77.62 122 SER A N 1
ATOM 959 C CA . SER A 1 122 ? 2.020 -5.822 -14.064 1.00 77.62 122 SER A CA 1
ATOM 960 C C . SER A 1 122 ? 1.133 -4.621 -13.727 1.00 77.62 122 SER A C 1
ATOM 962 O O . SER A 1 122 ? 0.501 -4.609 -12.666 1.00 77.62 122 SER A O 1
ATOM 964 N N . ALA A 1 123 ? 1.004 -3.694 -14.679 1.00 84.38 123 ALA A N 1
ATOM 965 C CA . ALA A 1 123 ? -0.031 -2.663 -14.702 1.00 84.38 123 ALA A CA 1
ATOM 966 C C . ALA A 1 123 ? -0.450 -2.288 -16.125 1.00 84.38 123 ALA A C 1
ATOM 968 O O . ALA A 1 123 ? 0.306 -2.560 -17.047 1.00 84.38 123 ALA A O 1
ATOM 969 N N . ASP A 1 124 ? -1.576 -1.605 -16.335 1.00 87.19 124 ASP A N 1
ATOM 970 C CA . ASP A 1 124 ? -1.831 -1.007 -17.656 1.00 87.19 124 ASP A CA 1
ATOM 971 C C . ASP A 1 124 ? -0.966 0.251 -17.836 1.00 87.19 124 ASP A C 1
ATOM 973 O O . ASP A 1 124 ? -0.385 0.473 -18.903 1.00 87.19 124 ASP A O 1
ATOM 977 N N . THR A 1 125 ? -0.827 1.069 -16.785 1.00 86.56 125 THR A N 1
ATOM 978 C CA . THR A 1 125 ? -0.058 2.322 -16.824 1.00 86.56 125 THR A CA 1
ATOM 979 C C . THR A 1 125 ? 0.821 2.536 -15.591 1.00 86.56 125 THR A C 1
ATOM 981 O O . THR A 1 125 ? 0.389 2.361 -14.453 1.00 86.56 125 THR A O 1
ATOM 984 N N . TYR A 1 126 ? 2.046 3.014 -15.829 1.00 86.88 126 TYR A N 1
ATOM 985 C CA . TYR A 1 126 ? 2.939 3.565 -14.805 1.00 86.88 126 TYR A CA 1
ATOM 986 C C . TYR A 1 126 ? 3.268 5.041 -15.087 1.00 86.88 126 TYR A C 1
ATOM 988 O O . TYR A 1 126 ? 3.842 5.377 -16.130 1.00 86.88 126 TYR A O 1
ATOM 996 N N . GLU A 1 127 ? 2.989 5.922 -14.125 1.00 89.50 127 GLU A N 1
ATOM 997 C CA . GLU A 1 127 ? 3.272 7.357 -14.190 1.00 89.50 127 GLU A CA 1
ATOM 998 C C . GLU A 1 127 ? 4.105 7.819 -12.980 1.00 89.50 127 GLU A C 1
ATOM 1000 O O . GLU A 1 127 ? 3.700 7.671 -11.830 1.00 89.50 127 GLU A O 1
ATOM 1005 N N . LYS A 1 128 ? 5.260 8.452 -13.238 1.00 90.44 128 LYS A N 1
ATOM 1006 C CA . LYS A 1 128 ? 6.177 8.997 -12.214 1.00 90.44 128 LYS A CA 1
ATOM 1007 C C . LYS A 1 128 ? 6.582 7.950 -11.166 1.00 90.44 128 LYS A C 1
ATOM 1009 O O . LYS A 1 128 ? 6.232 8.064 -9.995 1.00 90.44 128 LYS A O 1
ATOM 1014 N N . ILE A 1 129 ? 7.324 6.941 -11.607 1.00 86.88 129 ILE A N 1
ATOM 1015 C CA . ILE A 1 129 ? 7.875 5.898 -10.737 1.00 86.88 129 ILE A CA 1
ATOM 1016 C C . ILE A 1 129 ? 9.354 6.182 -10.476 1.00 86.88 129 ILE A C 1
ATOM 1018 O O . ILE A 1 129 ? 10.116 6.380 -11.421 1.00 86.88 129 ILE A O 1
ATOM 1022 N N . GLU A 1 130 ? 9.766 6.159 -9.216 1.00 88.06 130 GLU A N 1
ATOM 1023 C CA . GLU A 1 130 ? 11.159 6.276 -8.791 1.00 88.06 130 GLU A CA 1
ATOM 1024 C C . GLU A 1 130 ? 11.575 5.000 -8.058 1.00 88.06 130 GLU A C 1
ATOM 1026 O O . GLU A 1 130 ? 10.918 4.553 -7.119 1.00 88.06 130 GLU A O 1
ATOM 1031 N N . VAL A 1 131 ? 12.660 4.374 -8.513 1.00 83.44 131 VAL A N 1
ATOM 1032 C CA . VAL A 1 131 ? 13.109 3.067 -8.027 1.00 83.44 131 VAL A CA 1
ATOM 1033 C C . VAL A 1 131 ? 14.595 3.120 -7.677 1.00 83.44 131 VAL A C 1
ATOM 1035 O O . VAL A 1 131 ? 15.443 3.453 -8.505 1.00 83.44 131 VAL A O 1
ATOM 1038 N N . SER A 1 132 ? 14.943 2.737 -6.450 1.00 84.88 132 SER A N 1
ATOM 1039 C CA . SER A 1 132 ? 16.327 2.720 -5.965 1.00 84.88 132 SER A CA 1
ATOM 1040 C C . SER A 1 132 ? 16.643 1.424 -5.214 1.00 84.88 132 SER A C 1
ATOM 1042 O O . SER A 1 132 ? 15.856 0.962 -4.388 1.00 84.88 132 SER A O 1
ATOM 1044 N N . TYR A 1 133 ? 17.788 0.795 -5.500 1.00 83.31 133 TYR A N 1
ATOM 1045 C CA . TYR A 1 133 ? 18.227 -0.467 -4.872 1.00 83.31 133 TYR A CA 1
ATOM 1046 C C . TYR A 1 133 ? 17.163 -1.574 -4.875 1.00 83.31 133 TYR A C 1
ATOM 1048 O O . TYR A 1 133 ? 17.038 -2.339 -3.920 1.00 83.31 133 TYR A O 1
ATOM 1056 N N . SER A 1 134 ? 16.365 -1.636 -5.934 1.00 80.69 134 SER A N 1
ATOM 1057 C CA . SER A 1 134 ? 15.150 -2.444 -5.980 1.00 80.69 134 SER A CA 1
ATOM 1058 C C . SER A 1 134 ? 15.101 -3.272 -7.260 1.00 80.69 134 SER A C 1
ATOM 1060 O O . SER A 1 134 ? 15.883 -3.064 -8.187 1.00 80.69 134 SER A O 1
ATOM 1062 N N . THR A 1 135 ? 14.197 -4.248 -7.295 1.00 76.44 135 THR A N 1
ATOM 1063 C CA . THR A 1 135 ? 13.893 -5.015 -8.511 1.00 76.44 135 THR A CA 1
ATOM 1064 C C . THR A 1 135 ? 12.544 -4.565 -9.058 1.00 76.44 135 THR A C 1
ATOM 1066 O O . THR A 1 135 ? 11.553 -4.592 -8.325 1.00 76.44 135 THR A O 1
ATOM 1069 N N . PHE A 1 136 ? 12.508 -4.179 -10.336 1.00 76.12 136 PHE A N 1
ATOM 1070 C CA . PHE A 1 136 ? 11.285 -3.812 -11.049 1.00 76.12 136 PHE A CA 1
ATOM 1071 C C . PHE A 1 136 ? 11.080 -4.718 -12.276 1.00 76.12 136 PHE A C 1
ATOM 1073 O O . PHE A 1 136 ? 11.568 -4.413 -13.362 1.00 76.12 136 PHE A O 1
ATOM 1080 N N . PRO A 1 137 ? 10.386 -5.860 -12.118 1.00 67.19 137 PRO A N 1
ATOM 1081 C CA . PRO A 1 137 ? 10.017 -6.727 -13.234 1.00 67.19 137 PRO A CA 1
ATOM 1082 C C . PRO A 1 137 ? 8.832 -6.186 -14.055 1.00 67.19 137 PRO A C 1
ATOM 1084 O O . PRO A 1 137 ? 8.530 -6.763 -15.098 1.00 67.19 137 PRO A O 1
ATOM 1087 N N . GLY A 1 138 ? 8.156 -5.133 -13.573 1.00 68.56 138 GLY A N 1
ATOM 1088 C CA . GLY A 1 138 ? 6.836 -4.684 -14.014 1.00 68.56 138 GLY A CA 1
ATOM 1089 C C . GLY A 1 138 ? 6.656 -4.564 -15.523 1.00 68.56 138 GLY A C 1
ATOM 1090 O O . GLY A 1 138 ? 7.427 -3.890 -16.203 1.00 68.56 138 GLY A O 1
ATOM 1091 N N . SER A 1 139 ? 5.593 -5.187 -16.028 1.00 73.81 139 SER A N 1
ATOM 1092 C CA . SER A 1 139 ? 5.110 -5.093 -17.405 1.00 73.81 139 SER A CA 1
ATOM 1093 C C . SER A 1 139 ? 3.938 -4.118 -17.488 1.00 73.81 139 SER A C 1
ATOM 1095 O O . SER A 1 139 ? 3.007 -4.235 -16.699 1.00 73.81 139 SER A O 1
ATOM 1097 N N . ALA A 1 140 ? 3.936 -3.214 -18.465 1.00 80.94 140 ALA A N 1
ATOM 1098 C CA . ALA A 1 140 ? 2.781 -2.372 -18.742 1.00 80.94 140 ALA A CA 1
ATOM 1099 C C . ALA A 1 140 ? 2.579 -2.035 -20.207 1.00 80.94 140 ALA A C 1
ATOM 1101 O O . ALA A 1 140 ? 3.517 -2.062 -21.010 1.00 80.94 140 ALA A O 1
ATOM 1102 N N . ASP A 1 141 ? 1.336 -1.676 -20.520 1.00 83.38 141 ASP A N 1
ATOM 1103 C CA . ASP A 1 141 ? 0.954 -1.148 -21.823 1.00 83.38 141 ASP A CA 1
ATOM 1104 C C . ASP A 1 141 ? 1.537 0.258 -22.038 1.00 83.38 141 ASP A C 1
ATOM 1106 O O . ASP A 1 141 ? 1.910 0.611 -23.163 1.00 83.38 141 ASP A O 1
ATOM 1110 N N . SER A 1 142 ? 1.666 1.055 -20.968 1.00 81.00 142 SER A N 1
ATOM 1111 C CA . SER A 1 142 ? 2.192 2.420 -21.018 1.00 81.00 142 SER A CA 1
ATOM 1112 C C . SER A 1 142 ? 3.100 2.780 -19.839 1.00 81.00 142 SER A C 1
ATOM 1114 O O . SER A 1 142 ? 2.840 2.445 -18.683 1.00 81.00 142 SER A O 1
ATOM 1116 N N . TYR A 1 143 ? 4.143 3.555 -20.144 1.00 83.88 143 TYR A N 1
ATOM 1117 C CA . TYR A 1 143 ? 5.068 4.142 -19.179 1.00 83.88 143 TYR A CA 1
ATOM 1118 C C . TYR A 1 143 ? 5.282 5.620 -19.514 1.00 83.88 143 TYR A C 1
ATOM 1120 O O . TYR A 1 143 ? 5.719 5.937 -20.623 1.00 83.88 143 TYR A O 1
ATOM 1128 N N . GLU A 1 144 ? 5.015 6.525 -18.570 1.00 85.44 144 GLU A N 1
ATOM 1129 C CA . GLU A 1 144 ? 5.213 7.967 -18.790 1.00 85.44 144 GLU A CA 1
ATOM 1130 C C . GLU A 1 144 ? 6.569 8.465 -18.273 1.00 85.44 144 GLU A C 1
ATOM 1132 O O . GLU A 1 144 ? 7.322 9.108 -19.007 1.00 85.44 144 GLU A O 1
ATOM 1137 N N . LYS A 1 145 ? 6.906 8.158 -17.015 1.00 85.44 145 LYS A N 1
ATOM 1138 C CA . LYS A 1 145 ? 8.174 8.558 -16.389 1.00 85.44 145 LYS A CA 1
ATOM 1139 C C . LYS A 1 145 ? 8.617 7.506 -15.380 1.00 85.44 145 LYS A C 1
ATOM 1141 O O . LYS A 1 145 ? 7.917 7.289 -14.395 1.00 85.44 145 LYS A O 1
ATOM 1146 N N . ILE A 1 146 ? 9.777 6.896 -15.621 1.00 82.25 146 ILE A N 1
ATOM 1147 C CA . ILE A 1 146 ? 10.437 5.982 -14.684 1.00 82.25 146 ILE A CA 1
ATOM 1148 C C . ILE A 1 146 ? 11.884 6.427 -14.490 1.00 82.25 146 ILE A C 1
ATOM 1150 O O . ILE A 1 146 ? 12.628 6.544 -15.466 1.00 82.25 146 ILE A O 1
ATOM 1154 N N . GLU A 1 147 ? 12.280 6.630 -13.238 1.00 84.38 147 GLU A N 1
ATOM 1155 C CA . GLU A 1 147 ? 13.662 6.868 -12.827 1.00 84.38 147 GLU A CA 1
ATOM 1156 C C . GLU A 1 147 ? 14.173 5.666 -12.026 1.00 84.38 147 GLU A C 1
ATOM 1158 O O . GLU A 1 147 ? 13.541 5.237 -11.062 1.00 84.38 147 GLU A O 1
ATOM 1163 N N . VAL A 1 148 ? 15.314 5.104 -12.436 1.00 77.81 148 VAL A N 1
ATOM 1164 C CA . VAL A 1 148 ? 15.946 3.962 -11.758 1.00 77.81 148 VAL A CA 1
ATOM 1165 C C . VAL A 1 148 ? 17.395 4.315 -11.436 1.00 77.81 148 VAL A C 1
ATOM 1167 O O . VAL A 1 148 ? 18.200 4.505 -12.346 1.00 77.81 148 VAL A O 1
ATOM 1170 N N . ASP A 1 149 ? 17.724 4.410 -10.147 1.00 71.06 149 ASP A N 1
ATOM 1171 C CA . ASP A 1 149 ? 19.055 4.831 -9.678 1.00 71.06 149 ASP A CA 1
ATOM 1172 C C . ASP A 1 149 ? 20.042 3.648 -9.589 1.00 71.06 149 ASP A C 1
ATOM 1174 O O . ASP A 1 149 ? 21.202 3.761 -9.989 1.00 71.06 149 ASP A O 1
ATOM 1178 N N . VAL A 1 150 ? 19.578 2.470 -9.140 1.00 63.94 150 VAL A N 1
ATOM 1179 C CA . VAL A 1 150 ? 20.372 1.226 -9.065 1.00 63.94 150 VAL A CA 1
ATOM 1180 C C . VAL A 1 150 ? 19.467 0.011 -9.279 1.00 63.94 150 VAL A C 1
ATOM 1182 O O . VAL A 1 150 ? 18.613 -0.285 -8.443 1.00 63.94 150 VAL A 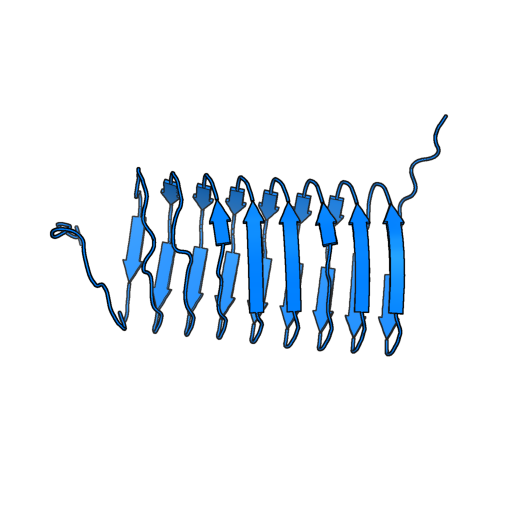O 1
ATOM 1185 N N . ASP A 1 151 ? 19.684 -0.701 -10.385 1.00 55.59 151 ASP A N 1
ATOM 1186 C CA . ASP A 1 151 ? 18.822 -1.788 -10.859 1.00 55.59 151 ASP A CA 1
ATOM 1187 C C . ASP A 1 151 ? 19.437 -3.161 -10.533 1.00 55.59 151 ASP A C 1
ATOM 1189 O O . ASP A 1 151 ? 20.564 -3.456 -10.949 1.00 55.59 151 ASP A O 1
ATOM 1193 N N . ILE A 1 152 ? 18.738 -4.002 -9.758 1.00 55.62 152 ILE A N 1
ATOM 1194 C CA . ILE A 1 152 ? 19.291 -5.295 -9.315 1.00 55.62 152 ILE A CA 1
ATOM 1195 C C . ILE A 1 152 ? 19.122 -6.401 -10.365 1.00 55.62 152 ILE A C 1
ATOM 1197 O O . ILE A 1 152 ? 19.969 -7.284 -10.361 1.00 55.62 152 ILE A O 1
ATOM 1201 N N . LEU A 1 153 ? 18.140 -6.367 -11.284 1.00 48.12 153 LEU A N 1
ATOM 1202 C CA . LEU A 1 153 ? 17.993 -7.323 -12.408 1.00 48.12 153 LEU A CA 1
ATOM 1203 C C . LEU A 1 153 ? 16.771 -6.969 -13.296 1.00 48.12 153 LEU A C 1
ATOM 1205 O O . LEU A 1 153 ? 15.650 -7.352 -12.977 1.00 48.12 153 LEU A O 1
ATOM 1209 N N . CYS A 1 154 ? 16.975 -6.353 -14.465 1.00 51.25 154 CYS A N 1
ATOM 1210 C CA . CYS A 1 154 ? 15.972 -6.337 -15.541 1.00 51.25 154 CYS A CA 1
ATOM 1211 C C . CYS A 1 154 ? 16.223 -7.510 -16.510 1.00 51.25 154 CYS A C 1
ATOM 1213 O O . CYS A 1 154 ? 17.058 -7.414 -17.413 1.00 51.25 154 CYS A O 1
ATOM 1215 N N . LEU A 1 155 ? 15.514 -8.636 -16.354 1.00 40.50 155 LEU A N 1
ATOM 1216 C CA . LEU A 1 155 ? 15.512 -9.721 -17.346 1.00 40.50 155 LEU A CA 1
ATOM 1217 C C . LEU A 1 155 ? 14.258 -9.659 -18.218 1.00 40.50 155 LEU A C 1
ATOM 1219 O O . LEU A 1 155 ? 13.282 -10.358 -17.984 1.00 40.50 155 LEU A O 1
ATOM 1223 N N . GLY A 1 156 ? 14.370 -8.904 -19.310 1.00 44.25 156 GLY A N 1
ATOM 1224 C CA . GLY A 1 156 ? 13.647 -9.216 -20.537 1.00 44.25 156 GLY A CA 1
ATOM 1225 C C . GLY A 1 156 ? 12.481 -8.302 -20.878 1.00 44.25 156 GLY A C 1
ATOM 1226 O O . GLY A 1 156 ? 11.340 -8.694 -20.723 1.00 44.25 156 GLY A O 1
ATOM 1227 N N . GLN A 1 157 ? 12.778 -7.184 -21.540 1.00 37.12 157 GLN A N 1
ATOM 1228 C CA . GLN A 1 157 ? 12.210 -6.852 -22.851 1.00 37.12 157 GLN A CA 1
ATOM 1229 C C . GLN A 1 157 ? 13.089 -5.791 -23.538 1.00 37.12 157 GLN A C 1
ATOM 1231 O O . GLN A 1 157 ? 13.863 -5.077 -22.907 1.00 37.12 157 GLN A O 1
ATOM 1236 N N . ARG A 1 158 ? 13.078 -5.797 -24.875 1.00 39.59 158 ARG A N 1
ATOM 1237 C CA . ARG A 1 158 ? 13.978 -5.039 -25.761 1.00 39.59 158 ARG A CA 1
ATOM 1238 C C . ARG A 1 158 ? 14.077 -3.552 -25.385 1.00 39.59 158 ARG A C 1
ATOM 1240 O O . ARG A 1 158 ? 13.136 -2.807 -25.605 1.00 39.59 158 ARG A O 1
ATOM 1247 N N . SER A 1 159 ? 15.276 -3.147 -24.960 1.00 42.69 159 SER A N 1
ATOM 1248 C CA . SER A 1 159 ? 15.881 -1.806 -25.063 1.00 42.69 159 SER A CA 1
ATOM 1249 C C . SER A 1 159 ? 14.926 -0.598 -25.095 1.00 42.69 159 SER A C 1
ATOM 1251 O O . SER A 1 159 ? 14.508 -0.207 -26.192 1.00 42.69 159 SER A O 1
ATOM 1253 N N . PRO A 1 160 ? 14.702 0.099 -23.967 1.00 42.53 160 PRO A N 1
ATOM 1254 C CA . PRO A 1 160 ? 14.183 1.455 -24.004 1.00 42.53 160 PRO A CA 1
ATOM 1255 C C . PRO A 1 160 ? 15.332 2.408 -24.338 1.00 42.53 160 PRO A C 1
ATOM 1257 O O . PRO A 1 160 ? 16.419 2.347 -23.758 1.00 42.53 160 PRO A O 1
ATOM 1260 N N . LYS A 1 161 ? 15.105 3.315 -25.287 1.00 39.44 161 LYS A N 1
ATOM 1261 C CA . LYS A 1 161 ? 15.870 4.561 -25.316 1.00 39.44 161 LYS A CA 1
ATOM 1262 C C . LYS A 1 161 ? 15.405 5.387 -24.123 1.00 39.44 161 LYS A C 1
ATOM 1264 O O . LYS A 1 161 ? 14.374 6.044 -24.200 1.00 39.44 161 LYS A O 1
ATOM 1269 N N . TRP A 1 162 ? 16.169 5.333 -23.044 1.00 44.31 162 TRP A N 1
ATOM 1270 C CA . TRP A 1 162 ? 16.037 6.253 -21.924 1.00 44.31 162 TRP A CA 1
ATOM 1271 C C . TRP A 1 162 ? 16.379 7.661 -22.424 1.00 44.31 162 TRP A C 1
ATOM 1273 O O . TRP A 1 162 ? 17.456 7.866 -22.993 1.00 44.31 162 TRP A O 1
ATOM 1283 N N . SER A 1 163 ? 15.447 8.606 -22.300 1.00 39.28 163 SER A N 1
ATOM 1284 C CA . SER A 1 163 ? 15.746 10.023 -22.529 1.00 39.28 163 SER A CA 1
ATOM 1285 C C . SER A 1 163 ? 16.154 10.632 -21.194 1.00 39.28 163 SER A C 1
ATOM 1287 O O . SER A 1 163 ? 15.379 10.575 -20.245 1.00 39.28 163 SER A O 1
ATOM 1289 N N . ILE A 1 164 ? 17.389 11.137 -21.151 1.00 35.06 164 ILE A N 1
ATOM 1290 C CA . ILE A 1 164 ? 17.916 12.029 -20.108 1.00 35.06 164 ILE A CA 1
ATOM 1291 C C . ILE A 1 164 ? 17.277 13.407 -20.281 1.00 35.06 164 ILE A C 1
ATOM 1293 O O . ILE A 1 164 ? 17.159 13.832 -21.457 1.00 35.06 164 ILE A O 1
#

Radius of gyration: 16.83 Å; chains: 1; bounding box: 53×22×48 Å

pLDDT: mean 79.77, std 14.26, range [35.06, 95.19]

Foldseek 3Di:
DPDFFEAAEDADECEEDEEEGQEYADAHYYCYEYHYEYQEYHHHEEYCYEYEYEYQEYYQYEYYNYEYEYEYQEYYNYEYENYEYEYEYQEYENYEEECYEYAYEYQEYEQYEYYCYEHYAEYQEYYNYEYEVYEYNYDYVYYDDYHYDDYPDHPDDDDDPDDD

Sequence (164 aa):
MVSAVSYKKIEVSYNTFSGSADTYEKIELSYNTFPGSADSYEKIEVSYSTFPGSADSYEKIEVSYSTFPGSADSYEKIEVSYNTFSESADTYEKIEVSYNTFPGSADSYEKIEVSYSTFPESADTYEKIEVSYSTFPGSADSYEKIEVDVDILCLGQRSPKWSI

Secondary structure (DSSP, 8-state):
-PPP-EES-EEEES-B--EEEEEE--EEEES-B--EEEEEEEEEEEES-B--EEEEEEEEEEEES-EEEEEEEEEEEEEEES-EEEEEEEEEEEEEEES-B--EEEEEEEEEEEESSB--SEEEEEEEEEEESBB---EEEEES-EEESSBS---SS-------

Organism: Rhodnius prolixus (NCBI:txid13249)